Protein AF-X1HAT3-F1 (afdb_monomer_lite)

Secondary structure (DSSP, 8-state):
--------TTHHHHHHHHHHHHHHSPPEEE-HHHHHHHHHHHHTTTS-HHHHHHHHHHHHHHHSPP---TT-SS---SSSSTTEEE--TT--

Radius of gyration: 18.34 Å; chains: 1; bounding box: 52×29×40 Å

Sequence (92 aa):
MQVEQISPYDYKDRILRLKKRVVSQPHELCIERAILFTESYKTTTGEPQNIRFAKAMYHLLTNMTLKIWEDEFIIGNRCTKFVGTPLYPEVR

Organism: NCBI:txid412755

InterPro domains:
  IPR004184 Pyruvate formate lyase domain [PF02901] (13-91)
  IPR004184 Pyruvate formate lyase domain [PS51554] (13-92)
  IPR051215 Glycyl Radical Enzyme [PTHR43641] (7-91)

Structure (mmCIF, N/CA/C/O backbone):
data_AF-X1HAT3-F1
#
_entry.id   AF-X1HAT3-F1
#
loop_
_atom_site.group_PDB
_atom_site.id
_atom_site.type_symbol
_atom_site.label_atom_id
_atom_site.label_alt_id
_atom_site.label_comp_id
_atom_site.label_asym_id
_atom_site.label_entity_id
_atom_site.label_seq_id
_atom_site.pdbx_PDB_ins_code
_atom_site.Cartn_x
_atom_site.Cartn_y
_atom_site.Cartn_z
_atom_site.occupancy
_atom_site.B_iso_or_equiv
_atom_site.auth_seq_id
_atom_site.auth_comp_id
_atom_site.auth_asym_id
_atom_site.auth_atom_id
_atom_site.pdbx_PDB_model_num
ATOM 1 N N . MET A 1 1 ? 33.308 -10.185 6.906 1.00 45.91 1 MET A N 1
ATOM 2 C CA . MET A 1 1 ? 32.991 -10.959 5.688 1.00 45.91 1 MET A CA 1
ATOM 3 C C . MET A 1 1 ? 32.158 -10.068 4.784 1.00 45.91 1 MET A C 1
ATOM 5 O O . MET A 1 1 ? 30.995 -9.843 5.089 1.00 45.91 1 MET A O 1
ATOM 9 N N . GLN A 1 2 ? 32.759 -9.464 3.759 1.00 50.66 2 GLN A N 1
ATOM 10 C CA . GLN A 1 2 ? 31.980 -8.813 2.705 1.00 50.66 2 GLN A CA 1
ATOM 11 C C . GLN A 1 2 ? 31.437 -9.934 1.823 1.00 50.66 2 GLN A C 1
ATOM 13 O O . GLN A 1 2 ? 32.211 -10.707 1.269 1.00 50.66 2 GLN A O 1
ATOM 18 N N . VAL A 1 3 ? 30.116 -10.087 1.789 1.00 66.12 3 VAL A N 1
ATOM 19 C CA . VAL A 1 3 ? 29.470 -10.998 0.846 1.00 66.12 3 VAL A CA 1
ATOM 20 C C . VAL A 1 3 ? 29.690 -10.390 -0.535 1.00 66.12 3 VAL A C 1
ATOM 22 O O . VAL A 1 3 ? 29.279 -9.251 -0.762 1.00 66.12 3 VAL A O 1
ATOM 25 N N . GLU A 1 4 ? 30.372 -11.103 -1.430 1.00 64.56 4 GLU A N 1
ATOM 26 C CA . GLU A 1 4 ? 30.450 -10.694 -2.832 1.00 64.56 4 GLU A CA 1
ATOM 27 C C . GLU A 1 4 ? 29.021 -10.580 -3.371 1.00 64.56 4 GLU A C 1
ATOM 29 O O . GLU A 1 4 ? 28.267 -11.555 -3.407 1.00 64.56 4 GLU A O 1
ATOM 34 N N . GLN A 1 5 ? 28.605 -9.361 -3.723 1.00 68.31 5 GLN A N 1
ATOM 35 C CA . GLN A 1 5 ? 27.280 -9.132 -4.280 1.00 68.31 5 GLN A CA 1
ATOM 36 C C . GLN A 1 5 ? 27.254 -9.632 -5.723 1.00 68.31 5 GLN A C 1
ATOM 38 O O . GLN A 1 5 ? 27.648 -8.928 -6.652 1.00 68.31 5 GLN A O 1
ATOM 43 N N . ILE A 1 6 ? 26.758 -10.852 -5.909 1.00 71.75 6 ILE A N 1
ATOM 44 C CA . ILE A 1 6 ? 26.434 -11.383 -7.230 1.00 71.75 6 ILE A CA 1
ATOM 45 C C . ILE A 1 6 ? 25.165 -10.674 -7.704 1.00 71.75 6 ILE A C 1
ATOM 47 O O . ILE A 1 6 ? 24.054 -10.974 -7.266 1.00 71.75 6 ILE A O 1
ATOM 51 N N . SER A 1 7 ? 25.337 -9.689 -8.580 1.00 70.75 7 SER A N 1
ATOM 52 C CA . SER A 1 7 ? 24.220 -9.020 -9.238 1.00 70.75 7 SER A CA 1
ATOM 53 C C . SER A 1 7 ? 23.737 -9.868 -10.421 1.00 70.75 7 SER A C 1
ATOM 55 O O . SER A 1 7 ? 24.568 -10.286 -11.231 1.00 70.75 7 SER A O 1
ATOM 57 N N . PRO A 1 8 ? 22.423 -10.131 -10.563 1.00 79.38 8 PRO A N 1
ATOM 58 C CA . PRO A 1 8 ? 21.888 -10.787 -11.750 1.00 79.38 8 PRO A CA 1
ATOM 59 C C . PRO A 1 8 ? 22.283 -10.029 -13.020 1.00 79.38 8 PRO A C 1
ATOM 61 O O . PRO A 1 8 ? 22.318 -8.799 -13.023 1.00 79.38 8 PRO A O 1
ATOM 64 N N . TYR A 1 9 ? 22.507 -10.752 -14.116 1.00 81.81 9 TYR A N 1
ATOM 65 C CA . TYR A 1 9 ? 22.918 -10.161 -15.395 1.00 81.81 9 TYR A CA 1
ATOM 66 C C . TYR A 1 9 ? 21.968 -9.041 -15.881 1.00 81.81 9 TYR A C 1
ATOM 68 O O . TYR A 1 9 ? 22.428 -8.008 -16.356 1.00 81.81 9 TYR A O 1
ATOM 76 N N . ASP A 1 10 ? 20.655 -9.190 -15.664 1.00 89.69 10 ASP A N 1
ATOM 77 C CA . ASP A 1 10 ? 19.609 -8.219 -16.049 1.00 89.69 10 ASP A CA 1
ATOM 78 C C . ASP A 1 10 ? 19.382 -7.099 -15.005 1.00 89.69 10 ASP A C 1
ATOM 80 O O . ASP A 1 10 ? 18.465 -6.291 -15.135 1.00 89.69 10 ASP A O 1
ATOM 84 N N . TYR A 1 11 ? 20.190 -7.001 -13.939 1.00 90.88 11 TYR A N 1
ATOM 85 C CA . TYR A 1 11 ? 19.952 -6.036 -12.852 1.00 90.88 11 TYR A CA 1
ATOM 86 C C . TYR A 1 11 ? 19.791 -4.596 -13.356 1.00 90.88 11 TYR A C 1
ATOM 88 O O . TYR A 1 11 ? 18.868 -3.889 -12.948 1.00 90.88 11 TYR A O 1
ATOM 96 N N . LYS A 1 12 ? 20.686 -4.152 -14.245 1.00 92.25 12 LYS A N 1
ATOM 97 C CA . LYS A 1 12 ? 20.693 -2.774 -14.751 1.00 92.25 12 LYS A CA 1
ATOM 98 C C . LYS A 1 12 ? 19.442 -2.473 -15.574 1.00 92.25 12 LYS A C 1
ATOM 100 O O . LYS A 1 12 ? 18.829 -1.420 -15.394 1.00 92.25 12 LYS A O 1
ATOM 105 N N . ASP A 1 13 ? 19.058 -3.406 -16.433 1.00 95.56 13 ASP A N 1
ATOM 106 C CA . ASP A 1 13 ? 17.920 -3.258 -17.332 1.00 95.56 13 ASP A CA 1
ATOM 107 C C . ASP A 1 13 ? 16.601 -3.318 -16.559 1.00 95.56 13 ASP A C 1
ATOM 109 O O . ASP A 1 13 ? 15.744 -2.454 -16.754 1.00 95.56 13 ASP A O 1
ATOM 113 N N . ARG A 1 14 ? 16.480 -4.222 -15.578 1.00 94.94 14 ARG A N 1
ATOM 114 C CA . ARG A 1 14 ? 15.363 -4.261 -14.622 1.00 94.94 14 ARG A CA 1
ATOM 115 C C . ARG A 1 14 ? 15.162 -2.922 -13.912 1.00 94.94 14 ARG A C 1
ATOM 117 O O . ARG A 1 14 ? 14.057 -2.381 -13.881 1.00 94.94 14 ARG A O 1
ATOM 124 N N . ILE A 1 15 ? 16.235 -2.351 -13.356 1.00 94.81 15 ILE A N 1
ATOM 125 C CA . ILE A 1 15 ? 16.170 -1.049 -12.673 1.00 94.81 15 ILE A CA 1
ATOM 126 C C . ILE A 1 15 ? 15.754 0.064 -13.643 1.00 94.81 15 ILE A C 1
ATOM 128 O O . ILE A 1 15 ? 14.964 0.939 -13.276 1.00 94.81 15 ILE A O 1
ATOM 132 N N . LEU A 1 16 ? 16.236 0.033 -14.887 1.00 96.44 16 LEU A N 1
ATOM 133 C CA . LEU A 1 16 ? 15.856 1.012 -15.901 1.00 96.44 16 LEU A CA 1
ATOM 134 C C . LEU A 1 16 ? 14.368 0.906 -16.275 1.00 96.44 16 LEU A C 1
ATOM 136 O O . LEU A 1 16 ? 13.701 1.940 -16.379 1.00 96.44 16 LEU A O 1
ATOM 140 N N . ARG A 1 17 ? 13.831 -0.316 -16.417 1.00 96.44 17 ARG A N 1
ATOM 141 C CA . ARG A 1 17 ? 12.399 -0.568 -16.658 1.00 96.44 17 ARG A CA 1
ATOM 142 C C . ARG A 1 17 ? 11.537 -0.048 -15.508 1.00 96.44 17 ARG A C 1
ATOM 144 O O . ARG A 1 17 ? 10.605 0.719 -15.765 1.00 96.44 17 ARG A O 1
ATOM 151 N N . LEU A 1 18 ? 11.894 -0.356 -14.257 1.00 95.44 18 LEU A N 1
ATOM 152 C CA . LEU A 1 18 ? 11.204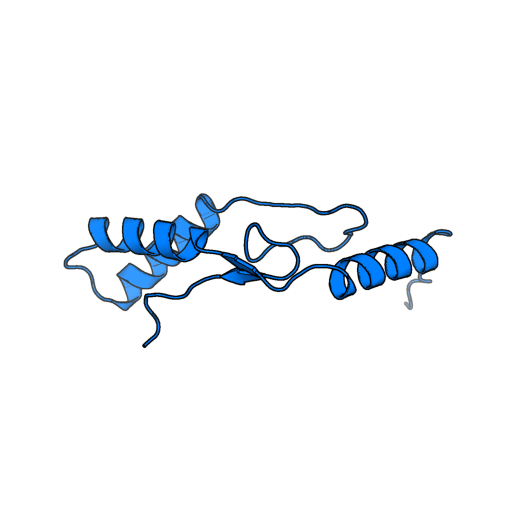 0.163 -13.066 1.00 95.44 18 LEU A CA 1
ATOM 153 C C . LEU A 1 18 ? 11.207 1.693 -13.021 1.00 95.44 18 LEU A C 1
ATOM 155 O O . LEU A 1 18 ? 10.153 2.311 -12.873 1.00 95.44 18 LEU A O 1
ATOM 159 N N . LYS A 1 19 ? 12.375 2.324 -13.202 1.00 96.06 19 LYS A N 1
ATOM 160 C CA . LYS A 1 19 ? 12.496 3.789 -13.196 1.00 96.06 19 LYS A CA 1
ATOM 161 C C . LYS A 1 19 ? 11.635 4.423 -14.285 1.00 96.06 19 LYS A C 1
ATOM 163 O O . LYS A 1 19 ? 10.917 5.385 -14.014 1.00 96.06 19 LYS A O 1
ATOM 168 N N . LYS A 1 20 ? 11.687 3.882 -15.508 1.00 96.75 20 LYS A N 1
ATOM 169 C CA . LYS A 1 20 ? 10.865 4.359 -16.626 1.00 96.75 20 LYS A CA 1
ATOM 170 C C . LYS A 1 20 ? 9.382 4.240 -16.290 1.00 96.75 20 LYS A C 1
ATOM 172 O O . LYS A 1 20 ? 8.650 5.198 -16.513 1.00 96.75 20 LYS A O 1
ATOM 177 N N . ARG A 1 21 ? 8.959 3.115 -15.701 1.00 95.00 21 ARG A N 1
ATOM 178 C CA . ARG A 1 21 ? 7.574 2.901 -15.276 1.00 95.00 21 ARG A CA 1
ATOM 179 C C . ARG A 1 21 ? 7.135 3.968 -14.276 1.00 95.00 21 ARG A C 1
ATOM 181 O O . ARG A 1 21 ? 6.129 4.612 -14.536 1.00 95.00 21 ARG A O 1
ATOM 188 N N . VAL A 1 22 ? 7.907 4.225 -13.215 1.00 94.69 22 VAL A N 1
ATOM 189 C CA . VAL A 1 22 ? 7.564 5.242 -12.197 1.00 94.69 22 VAL A CA 1
ATOM 190 C C . VAL A 1 22 ? 7.414 6.626 -12.828 1.00 94.69 22 VAL A C 1
ATOM 192 O O . VAL A 1 22 ? 6.405 7.284 -12.617 1.00 94.69 22 VAL A O 1
ATOM 195 N N . VAL A 1 23 ? 8.377 7.053 -13.648 1.00 96.25 23 VAL A N 1
ATOM 196 C CA . VAL A 1 23 ? 8.362 8.397 -14.255 1.00 96.25 23 VAL A CA 1
ATOM 197 C C . VAL A 1 23 ? 7.241 8.561 -15.289 1.00 96.25 23 VAL A C 1
ATOM 199 O O . VAL A 1 23 ? 6.727 9.659 -15.467 1.00 96.25 23 VAL A O 1
ATOM 202 N N . SER A 1 24 ? 6.864 7.483 -15.982 1.00 95.69 24 SER A N 1
ATOM 203 C CA . SER A 1 24 ? 5.840 7.522 -17.037 1.00 95.69 24 SER A CA 1
ATOM 204 C C . SER A 1 24 ? 4.395 7.484 -16.534 1.00 95.69 24 SER A C 1
ATOM 206 O O . SER A 1 24 ? 3.480 7.734 -17.315 1.00 95.69 24 SER A O 1
ATOM 208 N N . GLN A 1 25 ? 4.172 7.116 -15.271 1.00 94.56 25 GLN A N 1
ATOM 209 C CA . GLN A 1 25 ? 2.826 6.922 -14.737 1.00 94.56 25 GLN A CA 1
ATOM 210 C C . GLN A 1 25 ? 2.217 8.252 -14.274 1.00 94.56 25 GLN A C 1
ATOM 212 O O . GLN A 1 25 ? 2.927 9.100 -13.727 1.00 94.56 25 GLN A O 1
ATOM 217 N N . PRO A 1 26 ? 0.905 8.458 -14.479 1.00 95.12 26 PRO A N 1
ATOM 218 C CA . PRO A 1 26 ? 0.222 9.635 -13.968 1.00 95.12 26 PRO A CA 1
ATOM 219 C C . PRO A 1 26 ? 0.166 9.613 -12.438 1.00 95.12 26 PRO A C 1
ATOM 221 O O . PRO A 1 26 ? 0.139 8.553 -11.813 1.00 95.12 26 PRO A O 1
ATOM 224 N N . HIS A 1 27 ? 0.094 10.803 -11.841 1.00 95.19 27 HIS A N 1
ATOM 225 C CA . HIS A 1 27 ? -0.173 10.945 -10.415 1.00 95.19 27 HIS A CA 1
ATOM 226 C C . HIS A 1 27 ? -1.668 10.756 -10.161 1.00 95.19 27 HIS A C 1
ATOM 228 O O . HIS A 1 27 ? -2.489 11.513 -10.679 1.00 95.19 27 HIS A O 1
ATOM 234 N N . GLU A 1 28 ? -2.020 9.762 -9.353 1.00 96.00 28 GLU A N 1
ATOM 235 C CA . GLU A 1 28 ? -3.414 9.398 -9.095 1.00 96.00 28 GLU A CA 1
ATOM 236 C C . GLU A 1 28 ? -3.782 9.489 -7.609 1.00 96.00 28 GLU A C 1
ATOM 238 O O . GLU A 1 28 ? -2.967 9.253 -6.716 1.00 96.00 28 GLU A O 1
ATOM 243 N N . LEU A 1 29 ? -5.053 9.774 -7.326 1.00 96.31 29 LEU A N 1
ATOM 244 C CA . LEU A 1 29 ? -5.610 9.654 -5.980 1.00 96.31 29 LEU A CA 1
ATOM 245 C C . LEU A 1 29 ? -6.208 8.259 -5.781 1.00 96.31 29 LEU A C 1
ATOM 247 O O . LEU A 1 29 ? -6.887 7.728 -6.661 1.00 96.31 29 LEU A O 1
ATOM 251 N N . CYS A 1 30 ? -5.986 7.673 -4.605 1.00 96.81 30 CYS A N 1
ATOM 252 C CA . CYS A 1 30 ? -6.594 6.405 -4.216 1.00 96.81 30 CYS A CA 1
ATOM 253 C C . CYS A 1 30 ? -7.522 6.586 -3.010 1.00 96.81 30 CYS A C 1
ATOM 255 O O . CYS A 1 30 ? -7.105 7.040 -1.946 1.00 96.81 30 CYS A O 1
ATOM 257 N N . ILE A 1 31 ? -8.785 6.190 -3.168 1.00 97.38 31 ILE A N 1
ATOM 258 C CA . ILE A 1 31 ? -9.822 6.346 -2.136 1.00 97.38 31 ILE A CA 1
ATOM 259 C C . ILE A 1 31 ? -10.025 5.099 -1.268 1.00 97.38 31 ILE A C 1
ATOM 261 O O . ILE A 1 31 ? -10.744 5.167 -0.279 1.00 97.38 31 ILE A O 1
ATOM 265 N N . GLU A 1 32 ? -9.393 3.973 -1.609 1.00 97.81 32 GLU A N 1
ATOM 266 C CA . GLU A 1 32 ? -9.570 2.685 -0.919 1.00 97.81 32 GLU A CA 1
ATOM 267 C C . GLU A 1 32 ? -9.338 2.810 0.589 1.00 97.81 32 GLU A C 1
ATOM 269 O O . GLU A 1 32 ? -10.175 2.409 1.395 1.00 97.81 32 GLU A O 1
ATOM 274 N N . ARG A 1 33 ? -8.240 3.468 0.974 1.00 97.56 33 ARG A N 1
ATOM 275 C CA . ARG A 1 33 ? -7.938 3.729 2.378 1.00 97.56 33 ARG A CA 1
ATOM 276 C C . ARG A 1 33 ? -9.056 4.504 3.073 1.00 97.56 33 ARG A C 1
ATOM 278 O O . ARG A 1 33 ? -9.436 4.138 4.177 1.00 97.56 33 ARG A O 1
ATOM 285 N N . ALA A 1 34 ? -9.558 5.568 2.448 1.00 97.50 34 ALA A N 1
ATOM 286 C CA . ALA A 1 34 ? -10.599 6.413 3.026 1.00 97.50 34 ALA A CA 1
ATOM 287 C C . ALA A 1 34 ? -11.896 5.633 3.263 1.00 97.50 34 ALA A C 1
ATOM 289 O O . ALA A 1 34 ? -12.555 5.841 4.281 1.00 97.50 34 ALA A O 1
ATOM 290 N N . ILE A 1 35 ? -12.230 4.713 2.356 1.00 98.12 35 ILE A N 1
ATOM 291 C CA . ILE A 1 35 ? -13.372 3.807 2.494 1.00 98.12 35 ILE A CA 1
ATOM 292 C C . ILE A 1 35 ? -13.160 2.888 3.704 1.00 98.12 35 ILE A C 1
ATOM 294 O O . ILE A 1 35 ? -13.955 2.940 4.642 1.00 98.12 35 ILE A O 1
ATOM 298 N N . LEU A 1 36 ? -12.051 2.142 3.742 1.00 98.38 36 LEU A N 1
ATOM 299 C CA . LEU A 1 36 ? -11.751 1.183 4.815 1.00 98.38 36 LEU A CA 1
ATOM 300 C C . LEU A 1 36 ? -11.644 1.858 6.193 1.00 98.38 36 LEU A C 1
ATOM 302 O O . LEU A 1 36 ? -12.182 1.366 7.185 1.00 98.38 36 LEU A O 1
ATOM 306 N N . PHE A 1 37 ? -11.004 3.026 6.268 1.00 97.88 37 PHE A N 1
ATOM 307 C CA . PHE A 1 37 ? -10.951 3.810 7.504 1.00 97.88 37 PHE A CA 1
ATOM 308 C C . PHE A 1 37 ? -12.350 4.214 7.965 1.00 97.88 37 PHE A C 1
ATOM 310 O O . PHE A 1 37 ? -12.701 4.028 9.129 1.00 97.88 37 PHE A O 1
ATOM 317 N N . THR A 1 38 ? -13.173 4.725 7.050 1.00 98.00 38 THR A N 1
ATOM 318 C CA . THR A 1 38 ? -14.540 5.155 7.363 1.00 98.00 38 THR A CA 1
ATOM 319 C C . THR A 1 38 ? -15.406 3.991 7.846 1.00 98.00 38 THR A C 1
ATOM 321 O O . THR A 1 38 ? -16.171 4.151 8.796 1.00 98.00 38 THR A O 1
ATOM 324 N N . GLU A 1 39 ? -15.277 2.813 7.236 1.00 98.31 39 GLU A N 1
ATOM 325 C CA . GLU A 1 39 ? -15.963 1.590 7.667 1.00 98.31 39 GLU A CA 1
ATOM 326 C C . GLU A 1 39 ? -15.605 1.209 9.105 1.00 98.31 39 GLU A C 1
ATOM 328 O O . GLU A 1 39 ? -16.501 1.050 9.937 1.00 98.31 39 GLU A O 1
ATOM 333 N N . SER A 1 40 ? -14.311 1.148 9.433 1.00 98.25 40 SER A N 1
ATOM 334 C CA . SER A 1 40 ? -13.873 0.850 10.800 1.00 98.25 40 SER A CA 1
ATOM 335 C C . SER A 1 40 ? -14.315 1.922 11.798 1.00 98.25 40 SER A C 1
ATOM 337 O O . SER A 1 40 ? -14.652 1.606 12.940 1.00 98.25 40 SER A O 1
ATOM 339 N N . TYR A 1 41 ? -14.336 3.195 11.402 1.00 97.50 41 TYR A N 1
ATOM 340 C CA . TYR A 1 41 ? -14.774 4.276 12.283 1.00 97.50 41 TYR A CA 1
ATOM 341 C C . TYR A 1 41 ? -16.276 4.211 12.583 1.00 97.50 41 TYR A C 1
ATOM 343 O O . TYR A 1 41 ? -16.670 4.553 13.700 1.00 97.50 41 TYR A O 1
ATOM 351 N N . LYS A 1 42 ? -17.109 3.744 11.641 1.00 97.81 42 LYS A N 1
ATOM 352 C CA . LYS A 1 42 ? -18.553 3.543 11.865 1.00 97.81 42 LYS A CA 1
ATOM 353 C C . LYS A 1 42 ? -18.821 2.486 12.941 1.00 97.81 42 LYS A C 1
ATOM 355 O O . LYS A 1 42 ? -19.676 2.703 13.798 1.00 97.81 42 LYS A O 1
ATOM 360 N N . THR A 1 43 ? -18.076 1.380 12.935 1.00 97.50 43 THR A N 1
ATOM 361 C CA . THR A 1 43 ? -18.286 0.245 13.857 1.00 97.50 43 THR A CA 1
ATOM 362 C C . THR A 1 43 ? -17.649 0.429 15.236 1.00 97.50 43 THR A C 1
ATOM 364 O O . THR A 1 43 ? -17.990 -0.298 16.161 1.00 97.50 43 THR A O 1
ATOM 367 N N . THR A 1 44 ? -16.762 1.412 15.403 1.00 97.69 44 THR A N 1
ATOM 368 C CA . THR A 1 44 ? -16.018 1.676 16.654 1.00 97.69 44 THR A CA 1
ATOM 369 C C . THR A 1 44 ? -16.494 2.944 17.371 1.00 97.69 44 THR A C 1
ATOM 371 O O . THR A 1 44 ? -15.744 3.600 18.098 1.00 97.69 44 THR A O 1
ATOM 374 N N . THR A 1 45 ? -17.742 3.349 17.131 1.00 95.44 45 THR A N 1
ATOM 375 C CA . THR A 1 45 ? -18.338 4.528 17.772 1.00 95.44 45 THR A CA 1
ATOM 376 C C . THR A 1 45 ? -18.410 4.333 19.290 1.00 95.44 45 THR A C 1
ATOM 378 O O . THR A 1 45 ? -18.843 3.288 19.760 1.00 95.44 45 THR A O 1
ATOM 381 N N . GLY A 1 46 ? -17.995 5.346 20.057 1.00 96.38 46 GLY A N 1
ATOM 382 C CA . GLY A 1 46 ? -17.972 5.308 21.527 1.00 96.38 46 GLY A CA 1
ATOM 383 C C . GLY A 1 46 ? -16.643 4.854 22.140 1.00 96.38 46 GLY A C 1
ATOM 384 O O . GLY A 1 46 ? -16.451 5.000 23.343 1.00 96.38 46 GLY A O 1
ATOM 385 N N . GLU A 1 47 ? -15.699 4.362 21.336 1.00 97.94 47 GLU A N 1
ATOM 386 C CA . GLU A 1 47 ? -14.363 4.000 21.819 1.00 97.94 47 GLU A CA 1
ATOM 387 C C . GLU A 1 47 ? -13.404 5.206 21.876 1.00 97.94 47 GLU A C 1
ATOM 389 O O . GLU A 1 47 ? -13.573 6.172 21.121 1.00 97.94 47 GLU A O 1
ATOM 394 N N . PRO A 1 48 ? -12.346 5.153 22.712 1.00 98.06 48 PRO A N 1
ATOM 395 C CA . PRO A 1 48 ? -11.282 6.153 22.701 1.00 98.06 48 PRO A CA 1
ATOM 396 C C . PRO A 1 48 ? -10.629 6.289 21.318 1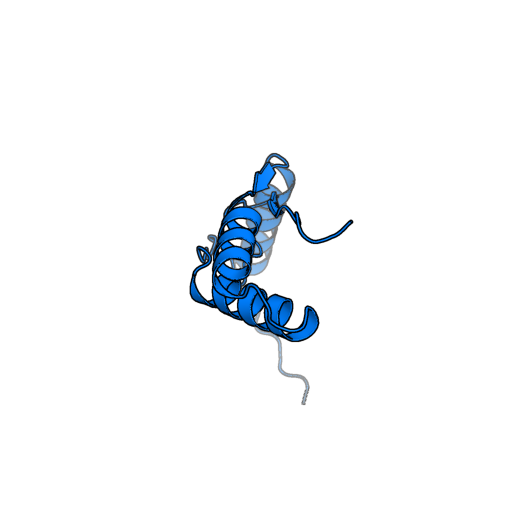.00 98.06 48 PRO A C 1
ATOM 398 O O . PRO A 1 48 ? -10.350 5.296 20.645 1.00 98.06 48 PRO A O 1
ATOM 401 N N . GLN A 1 49 ? -10.336 7.520 20.893 1.00 95.75 49 GLN A N 1
ATOM 402 C CA . GLN A 1 49 ? -9.880 7.813 19.527 1.00 95.75 49 GLN A CA 1
ATOM 403 C C . GLN A 1 49 ? -8.594 7.067 19.124 1.00 95.75 49 GLN A C 1
ATOM 405 O O . GLN A 1 49 ? -8.460 6.651 17.974 1.00 95.75 49 GLN A O 1
ATOM 410 N N . ASN A 1 50 ? -7.665 6.858 2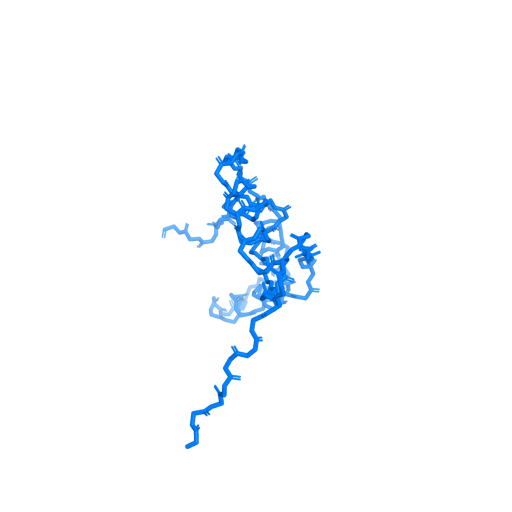0.059 1.00 96.88 50 ASN A N 1
ATOM 411 C CA . ASN A 1 50 ? -6.449 6.072 19.831 1.00 96.88 50 ASN A CA 1
ATOM 412 C C . ASN A 1 50 ? -6.758 4.596 19.524 1.00 96.88 50 ASN A C 1
ATOM 414 O O . ASN A 1 50 ? -6.137 4.013 18.637 1.00 96.88 50 ASN A O 1
ATOM 418 N N . ILE A 1 51 ? -7.742 4.007 20.210 1.00 98.12 51 ILE A N 1
ATOM 419 C CA . ILE A 1 51 ? -8.190 2.632 19.957 1.00 98.12 51 ILE A CA 1
ATOM 420 C C . ILE A 1 51 ? -8.902 2.546 18.607 1.00 98.12 51 ILE A C 1
ATOM 422 O O . ILE A 1 51 ? -8.627 1.633 17.828 1.00 98.12 51 ILE A O 1
ATOM 426 N N . ARG A 1 52 ? -9.744 3.533 18.280 1.00 97.88 52 ARG A N 1
ATOM 427 C CA . ARG A 1 52 ? -10.419 3.612 16.973 1.00 97.88 52 ARG A CA 1
ATOM 428 C C . ARG A 1 52 ? -9.422 3.660 15.821 1.00 97.88 52 ARG A C 1
ATOM 430 O O . ARG A 1 52 ? -9.559 2.903 14.865 1.00 97.88 52 ARG A O 1
ATOM 437 N N . PHE A 1 53 ? -8.384 4.488 15.937 1.00 97.50 53 PHE A N 1
ATOM 438 C CA . PHE A 1 53 ? -7.327 4.567 14.931 1.00 97.50 53 PHE A CA 1
ATOM 439 C C . PHE A 1 53 ? -6.560 3.245 14.798 1.00 97.50 53 PHE A C 1
ATOM 441 O O . PHE A 1 53 ? -6.329 2.781 13.682 1.00 97.50 53 PHE A O 1
ATOM 448 N N . ALA A 1 54 ? -6.206 2.603 15.918 1.00 98.19 54 ALA A N 1
ATOM 449 C CA . ALA A 1 54 ? -5.524 1.309 15.901 1.00 98.19 54 ALA A CA 1
ATOM 450 C C . ALA A 1 54 ? -6.365 0.227 15.197 1.00 98.19 54 ALA A C 1
ATOM 452 O O . ALA A 1 54 ? -5.851 -0.506 14.352 1.00 98.19 54 ALA A O 1
ATOM 453 N N . LYS A 1 55 ? -7.672 0.174 15.483 1.00 98.38 55 LYS A N 1
ATOM 454 C CA . LYS A 1 55 ? -8.613 -0.735 14.813 1.00 98.38 55 LYS A CA 1
ATOM 455 C C . LYS A 1 55 ? -8.779 -0.420 13.327 1.00 98.38 55 LYS A C 1
ATOM 457 O O . LYS A 1 55 ? -8.803 -1.346 12.523 1.00 98.38 55 LYS A O 1
ATOM 462 N N . ALA A 1 56 ? -8.815 0.856 12.946 1.00 98.12 56 ALA A N 1
ATOM 463 C CA . ALA A 1 56 ? -8.888 1.257 11.543 1.00 98.12 56 ALA A CA 1
ATOM 464 C C . ALA A 1 56 ? -7.619 0.899 10.762 1.00 98.12 56 ALA A C 1
ATOM 466 O O . ALA A 1 56 ? -7.711 0.426 9.632 1.00 98.12 56 ALA A O 1
ATOM 467 N N . MET A 1 57 ? -6.440 1.051 11.372 1.00 97.88 57 MET A N 1
ATOM 468 C CA . MET A 1 57 ? -5.175 0.583 10.797 1.00 97.88 57 MET A CA 1
ATOM 469 C C . MET A 1 57 ? -5.162 -0.934 10.616 1.00 97.88 57 MET A C 1
ATOM 471 O O . MET A 1 57 ? -4.760 -1.411 9.558 1.00 97.88 57 MET A O 1
ATOM 475 N N . TYR A 1 58 ? -5.628 -1.686 11.617 1.00 98.38 58 TYR A N 1
ATOM 476 C CA . TYR A 1 58 ? -5.773 -3.136 11.505 1.00 98.38 58 TYR A CA 1
ATOM 477 C C . TYR A 1 58 ? -6.720 -3.508 10.353 1.00 98.38 58 TYR A C 1
ATOM 479 O O . TYR A 1 58 ? -6.325 -4.245 9.454 1.00 98.38 58 TYR A O 1
ATOM 487 N N . HIS A 1 59 ? -7.919 -2.915 10.308 1.00 98.38 59 HIS A N 1
ATOM 488 C CA . HIS A 1 59 ? -8.899 -3.145 9.239 1.00 98.38 59 HIS A CA 1
ATOM 489 C C . HIS A 1 59 ? -8.342 -2.802 7.854 1.00 98.38 59 HIS A C 1
ATOM 491 O O . HIS A 1 59 ? -8.536 -3.566 6.913 1.00 98.38 59 HIS A O 1
ATOM 497 N N . LEU A 1 60 ? -7.603 -1.697 7.720 1.00 98.19 60 LEU A N 1
ATOM 498 C CA . LEU A 1 60 ? -6.936 -1.332 6.472 1.00 98.19 60 LEU A CA 1
ATOM 499 C C . LEU A 1 60 ? -5.933 -2.405 6.039 1.00 98.19 60 LEU A C 1
ATOM 501 O O . LEU A 1 60 ? -6.024 -2.900 4.922 1.00 98.19 60 LEU A O 1
ATOM 505 N N . LEU A 1 61 ? -4.976 -2.754 6.902 1.00 97.56 61 LEU A N 1
ATOM 506 C CA . LEU A 1 61 ? -3.883 -3.665 6.549 1.00 97.56 61 LEU A CA 1
ATOM 507 C C . LEU A 1 61 ? -4.368 -5.096 6.284 1.00 97.56 61 LEU A C 1
ATOM 509 O O . LEU A 1 61 ? -3.729 -5.822 5.529 1.00 97.56 61 LEU A O 1
ATOM 513 N N . THR A 1 62 ? -5.494 -5.498 6.878 1.00 98.12 62 THR A N 1
ATOM 514 C CA . THR A 1 62 ? -6.113 -6.806 6.632 1.00 98.12 62 THR A CA 1
ATOM 515 C C . THR A 1 62 ? -6.905 -6.860 5.323 1.00 98.12 62 THR A C 1
ATOM 517 O O . THR A 1 62 ? -6.979 -7.927 4.722 1.00 98.12 62 THR A O 1
ATOM 520 N N . ASN A 1 63 ? -7.488 -5.744 4.867 1.00 98.06 63 ASN A N 1
ATOM 521 C CA . ASN A 1 63 ? -8.445 -5.745 3.749 1.00 98.06 63 ASN A CA 1
ATOM 522 C C . ASN A 1 63 ? -7.981 -4.985 2.499 1.00 98.06 63 ASN A C 1
ATOM 524 O O . ASN A 1 63 ? -8.635 -5.079 1.462 1.00 98.06 63 ASN A O 1
ATOM 528 N N . MET A 1 64 ? -6.899 -4.207 2.570 1.00 97.62 64 MET A N 1
ATOM 529 C CA . MET A 1 64 ? -6.427 -3.438 1.419 1.00 97.62 64 MET A CA 1
ATOM 530 C C . MET A 1 64 ? -5.975 -4.341 0.272 1.00 97.62 64 MET A C 1
ATOM 532 O O . MET A 1 64 ? -5.391 -5.406 0.476 1.00 97.62 64 MET A O 1
ATOM 536 N N . THR A 1 65 ? -6.177 -3.876 -0.957 1.00 97.81 65 THR A N 1
ATOM 537 C CA . THR A 1 65 ? -5.697 -4.583 -2.140 1.00 97.81 65 THR A CA 1
ATOM 538 C C . THR A 1 65 ? -4.170 -4.568 -2.180 1.00 97.81 65 THR A C 1
ATOM 540 O O . THR A 1 65 ? -3.546 -3.506 -2.282 1.00 97.81 65 THR A O 1
ATOM 543 N N . LEU A 1 66 ? -3.560 -5.753 -2.179 1.00 96.19 66 LEU A N 1
ATOM 544 C CA . LEU A 1 66 ? -2.123 -5.909 -2.379 1.00 96.19 66 LEU A CA 1
ATOM 545 C C . LEU A 1 66 ? -1.790 -6.015 -3.867 1.00 96.19 66 LEU A C 1
ATOM 547 O O . LEU A 1 66 ? -2.460 -6.719 -4.625 1.00 96.19 66 LEU A O 1
ATOM 551 N N . LYS A 1 67 ? -0.739 -5.314 -4.289 1.00 95.44 67 LYS A N 1
ATOM 552 C CA . LYS A 1 67 ? -0.188 -5.412 -5.643 1.00 95.44 67 LYS A CA 1
ATOM 553 C C . LYS A 1 67 ? 1.310 -5.637 -5.561 1.00 95.44 67 LYS A C 1
ATOM 555 O O . LYS A 1 67 ? 2.002 -4.927 -4.842 1.00 95.44 67 LYS A O 1
ATOM 560 N N . ILE A 1 68 ? 1.773 -6.616 -6.327 1.00 95.94 68 ILE A N 1
ATOM 561 C CA . ILE A 1 68 ? 3.184 -6.834 -6.625 1.00 95.94 68 ILE A CA 1
ATOM 562 C C . ILE A 1 68 ? 3.338 -6.485 -8.096 1.00 95.94 68 ILE A C 1
ATOM 564 O O . ILE A 1 68 ? 2.655 -7.063 -8.948 1.00 95.94 68 ILE A O 1
ATOM 568 N N . TRP A 1 69 ? 4.164 -5.493 -8.391 1.00 94.88 69 TRP A N 1
ATOM 569 C CA . TRP A 1 69 ? 4.386 -5.055 -9.757 1.00 94.88 69 TRP A CA 1
ATOM 570 C C . TRP A 1 69 ? 5.554 -5.818 -10.380 1.00 94.88 69 TRP A C 1
ATOM 572 O O . TRP A 1 69 ? 6.451 -6.313 -9.703 1.00 94.88 69 TRP A O 1
ATOM 582 N N . GLU A 1 70 ? 5.535 -5.941 -11.705 1.00 94.31 70 GLU A N 1
ATOM 583 C CA . GLU A 1 70 ? 6.621 -6.596 -12.433 1.00 94.31 70 GLU A CA 1
ATOM 584 C C . GLU A 1 70 ? 7.958 -5.890 -12.156 1.00 94.31 70 GLU A C 1
ATOM 586 O O . GLU A 1 70 ? 7.987 -4.665 -12.020 1.00 94.31 70 GLU A O 1
ATOM 591 N N . ASP A 1 71 ? 9.042 -6.668 -12.122 1.00 94.31 71 ASP A N 1
ATOM 592 C CA . ASP A 1 71 ? 10.411 -6.248 -11.803 1.00 94.31 71 ASP A CA 1
ATOM 593 C C . ASP A 1 71 ? 10.673 -5.904 -10.312 1.00 94.31 71 ASP A C 1
ATOM 595 O O . ASP A 1 71 ? 11.816 -5.603 -9.951 1.00 94.31 71 ASP A O 1
ATOM 599 N N . GLU A 1 72 ? 9.680 -5.998 -9.414 1.00 93.38 72 GLU A N 1
ATOM 600 C CA . GLU A 1 72 ? 9.871 -5.751 -7.976 1.00 93.38 72 GLU A CA 1
ATOM 601 C C . GLU A 1 72 ? 10.549 -6.907 -7.239 1.00 93.38 72 GLU A C 1
ATOM 603 O O . GLU A 1 72 ? 10.102 -8.051 -7.269 1.00 93.38 72 GLU A O 1
ATOM 608 N N . PHE A 1 73 ? 11.623 -6.587 -6.515 1.00 92.56 73 PHE A N 1
ATOM 609 C CA . PHE A 1 73 ? 12.272 -7.508 -5.570 1.00 92.56 73 PHE A CA 1
ATOM 610 C C . PHE A 1 73 ? 11.936 -7.154 -4.117 1.00 92.56 73 PHE A C 1
ATOM 612 O O . PHE A 1 73 ? 11.854 -8.031 -3.263 1.00 92.56 73 PHE A O 1
ATOM 619 N N . ILE A 1 74 ? 11.741 -5.863 -3.841 1.00 93.62 74 ILE A N 1
ATOM 620 C CA . ILE A 1 74 ? 11.211 -5.367 -2.573 1.00 93.62 74 ILE A CA 1
ATOM 621 C C . ILE A 1 74 ? 9.754 -5.020 -2.838 1.00 93.62 74 ILE A C 1
ATOM 623 O O . ILE A 1 74 ? 9.477 -4.141 -3.651 1.00 93.62 74 ILE A O 1
ATOM 627 N N . ILE A 1 75 ? 8.854 -5.734 -2.172 1.00 95.75 75 ILE A N 1
ATOM 628 C CA . ILE A 1 75 ? 7.411 -5.582 -2.344 1.00 95.75 75 ILE A CA 1
ATOM 629 C C . ILE A 1 75 ? 6.814 -4.712 -1.241 1.00 95.75 75 ILE A C 1
ATOM 631 O O . ILE A 1 75 ? 7.367 -4.591 -0.146 1.00 95.75 75 ILE A O 1
ATOM 635 N N . GLY A 1 76 ? 5.644 -4.151 -1.523 1.00 94.38 76 GLY A N 1
ATOM 636 C CA . GLY A 1 76 ? 4.863 -3.385 -0.563 1.00 94.38 76 GLY A CA 1
ATOM 637 C C . GLY A 1 76 ? 4.214 -2.190 -1.237 1.00 94.38 76 GLY A C 1
ATOM 638 O O . GLY A 1 76 ? 4.882 -1.225 -1.603 1.00 94.38 76 GLY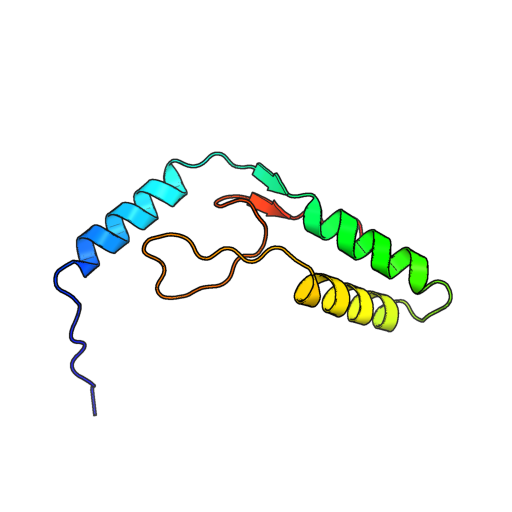 A O 1
ATOM 639 N N . ASN A 1 77 ? 2.893 -2.235 -1.379 1.00 94.50 77 ASN A N 1
ATOM 640 C CA . ASN A 1 77 ? 2.131 -1.142 -1.953 1.00 94.50 77 ASN A CA 1
ATOM 641 C C . ASN A 1 77 ? 1.412 -0.336 -0.868 1.00 94.50 77 ASN A C 1
ATOM 643 O O . ASN A 1 77 ? 0.888 -0.877 0.099 1.00 94.50 77 ASN A O 1
ATOM 647 N N . ARG A 1 78 ? 1.345 0.985 -1.056 1.00 92.44 78 ARG A N 1
ATOM 648 C CA . ARG A 1 78 ? 0.574 1.888 -0.179 1.00 92.44 78 ARG A CA 1
ATOM 649 C C . ARG A 1 78 ? -0.888 2.021 -0.606 1.00 92.44 78 ARG A C 1
ATOM 651 O O . ARG A 1 78 ? -1.726 2.428 0.190 1.00 92.44 78 ARG A O 1
ATOM 658 N N . CYS A 1 79 ? -1.169 1.763 -1.881 1.00 94.25 79 CYS A N 1
ATOM 659 C CA . CYS A 1 79 ? -2.496 1.840 -2.477 1.00 94.25 79 CYS A CA 1
ATOM 660 C C . CYS A 1 79 ? -2.536 1.050 -3.797 1.00 94.25 79 CYS A C 1
ATOM 662 O O . CYS A 1 79 ? -1.525 0.488 -4.226 1.00 94.25 79 CYS A O 1
ATOM 664 N N . THR A 1 80 ? -3.687 1.015 -4.467 1.00 94.50 80 THR A N 1
ATOM 665 C CA . THR A 1 80 ? -3.874 0.293 -5.741 1.00 94.50 80 THR A CA 1
ATOM 666 C C . THR A 1 80 ? -3.232 0.954 -6.963 1.00 94.50 80 THR A C 1
ATOM 668 O O . THR A 1 80 ? -3.224 0.351 -8.044 1.00 94.50 80 THR A O 1
ATOM 671 N N . LYS A 1 81 ? -2.724 2.181 -6.824 1.00 95.19 81 LYS A N 1
ATOM 672 C CA . LYS A 1 81 ? -2.145 2.993 -7.902 1.00 95.19 81 LYS A CA 1
ATOM 673 C C . LYS A 1 81 ? -0.618 2.976 -7.817 1.00 95.19 81 LYS A C 1
ATOM 675 O O . LYS A 1 81 ? -0.070 3.040 -6.720 1.00 95.19 81 LYS A O 1
ATOM 680 N N . PHE A 1 82 ? 0.059 2.885 -8.965 1.00 93.50 82 PHE A N 1
ATOM 681 C CA . PHE A 1 82 ? 1.523 2.750 -9.012 1.00 93.50 82 PHE A CA 1
ATOM 682 C C . PHE A 1 82 ? 2.227 4.024 -8.526 1.00 93.50 82 PHE A C 1
ATOM 684 O O . PHE A 1 82 ? 3.079 3.972 -7.644 1.00 93.50 82 PHE A O 1
ATOM 691 N N . VAL A 1 83 ? 1.801 5.181 -9.039 1.00 94.94 83 VAL A N 1
ATOM 692 C CA . VAL A 1 83 ? 2.196 6.505 -8.541 1.00 94.94 83 VAL A CA 1
ATOM 693 C C . VAL A 1 83 ? 0.946 7.189 -8.016 1.00 94.94 83 VAL A C 1
ATOM 695 O O . VAL A 1 83 ? 0.343 8.037 -8.668 1.00 94.94 83 VAL A O 1
ATOM 698 N N . GLY A 1 84 ? 0.505 6.765 -6.834 1.00 94.06 84 GLY A N 1
ATOM 699 C CA . GLY A 1 84 ? -0.673 7.355 -6.222 1.00 94.06 84 GLY A CA 1
ATOM 700 C C . GLY A 1 84 ? -0.544 7.657 -4.745 1.00 94.06 84 GLY A C 1
ATOM 701 O O . GLY A 1 84 ? 0.276 7.083 -4.023 1.00 94.06 84 GLY A O 1
ATOM 702 N N . THR A 1 85 ? -1.403 8.576 -4.321 1.00 95.12 85 THR A N 1
ATOM 703 C CA . THR A 1 85 ? -1.513 9.023 -2.938 1.00 95.12 85 THR A CA 1
ATOM 704 C C . THR A 1 85 ? -2.846 8.542 -2.371 1.00 95.12 85 THR A C 1
ATOM 706 O O . THR A 1 85 ? -3.899 8.872 -2.929 1.00 95.12 85 THR A O 1
ATOM 709 N N . PRO A 1 86 ? -2.839 7.746 -1.288 1.00 96.06 86 PRO A N 1
ATOM 710 C CA . PRO A 1 86 ? -4.069 7.403 -0.593 1.00 96.06 86 PRO A CA 1
ATOM 711 C C . PRO A 1 86 ? -4.669 8.642 0.079 1.00 96.06 86 PRO A C 1
ATOM 713 O O . PRO A 1 86 ? -3.951 9.539 0.516 1.00 96.06 86 PRO A O 1
ATOM 716 N N . LEU A 1 87 ? -5.994 8.687 0.168 1.00 96.12 87 LEU A N 1
ATOM 717 C CA . LEU A 1 87 ? -6.709 9.744 0.876 1.00 96.12 87 LEU A CA 1
ATOM 718 C C . LEU A 1 87 ? -6.769 9.450 2.387 1.00 96.12 87 LEU A C 1
ATOM 720 O O . LEU A 1 87 ? -7.043 8.319 2.804 1.00 96.12 87 LEU A O 1
ATOM 724 N N . TYR A 1 88 ? -6.544 10.487 3.196 1.00 96.06 88 TYR A N 1
ATOM 725 C CA . TYR A 1 88 ? -6.495 10.434 4.663 1.00 96.06 88 TYR A CA 1
ATOM 726 C C . TYR A 1 88 ? -7.612 11.295 5.280 1.00 96.06 88 TYR A C 1
ATOM 728 O O . TYR A 1 88 ? -7.340 12.396 5.752 1.00 96.06 88 TYR A O 1
ATOM 736 N N . PRO A 1 89 ? -8.883 10.853 5.241 1.00 94.62 89 PRO A N 1
ATOM 737 C CA . PRO A 1 89 ? -10.019 11.657 5.709 1.00 94.62 89 PRO A CA 1
ATOM 738 C C . PRO A 1 89 ? -9.996 11.958 7.216 1.00 94.62 89 PRO A C 1
ATOM 740 O O . PRO A 1 89 ? -10.683 12.865 7.675 1.00 94.62 89 PRO A O 1
ATOM 743 N N . GLU A 1 90 ? -9.245 11.184 7.995 1.00 92.88 90 GLU A N 1
ATOM 744 C CA . GLU A 1 90 ? -9.123 11.328 9.444 1.00 92.88 90 GLU A CA 1
ATOM 745 C C . GLU A 1 90 ? -8.061 12.345 9.884 1.00 92.88 90 GLU A C 1
ATOM 747 O O . GLU A 1 90 ? -8.026 12.703 11.061 1.00 92.88 90 GLU A O 1
ATOM 752 N N . VAL A 1 91 ? -7.200 12.797 8.967 1.00 86.31 91 VAL A N 1
ATOM 753 C CA . VAL A 1 91 ? -6.172 13.805 9.243 1.00 86.31 91 VAL A CA 1
ATOM 754 C C . VAL A 1 91 ? -6.733 15.167 8.847 1.00 86.31 91 VAL A C 1
ATOM 756 O O . VAL A 1 91 ? -7.011 15.414 7.674 1.00 86.31 91 VAL A O 1
ATOM 759 N N . ARG A 1 92 ? -6.913 16.041 9.835 1.00 55.00 92 ARG A N 1
ATOM 760 C CA . ARG A 1 92 ? -7.254 17.451 9.655 1.00 55.00 92 ARG A CA 1
ATOM 761 C C . ARG A 1 92 ? -6.227 18.312 10.368 1.00 55.00 92 ARG A C 1
ATOM 763 O O . ARG A 1 92 ? -5.807 17.897 11.470 1.00 55.00 92 ARG A O 1
#

Foldseek 3Di:
DPDPDPDPPCNVVLVVVLVCVQVPFDEEEAALLVVLLVVLLVVQPPDDPVVSVVSSVVSCVVDADADDDPSDPDGDDPHPGPNYDYDDPPDD

pLDDT: mean 92.62, std 10.39, range [45.91, 98.38]

=== Feature glossary ===
The record interleaves many kinds of information about one protein. Here is each kind framed as the question it answers.

Q: What does the local fold look like, residue by residue?
A: A 3Di character summarizes, for each residue, the relative orientation of the Cα frame of its nearest spatial neighbor. Because it encodes fold topology rather than chemistry, 3Di alignments detect remote structural similarity that sequence alignment misses.

Q: Which residues are in helices, strands, or loops?
A: Secondary structure is the local, repeating backbone conformation. DSSP classifies it into eight states by reading the hydrogen-bond network: three helix types (H, G, I), two β types (E, B), two non-regular types (T, S), and unstructured coil (-).

Q: How big and how compact is the whole molecule?
A: Three whole-structure scalars: the radius of gyration (RMS distance of Cα from centroid, in Å), the count of Cα–Cα contacts (pairs closer than 8 Å and separated by more than four residues in sequence — i.e. tertiary, not local, contacts), and the bounding-box dimensions. Together they distinguish compact globular folds from extended fibres or disordered chains.

Q: How confident is the AlphaFold model at each residue?
A: For AlphaFold models, the B-factor field carries pLDDT — the model's own estimate of local accuracy on a 0–100 scale. Regions with pLDDT<50 should be treated as essentially unmodeled; they often correspond to intrinsically disordered segments.

Q: What family and function is it annotated with?
A: Functional annotations link the protein to curated databases. InterPro entries identify conserved domains and families by matching the sequence against member-database signatures (Pfam, PROSITE, CDD, …). Gene Ontology (GO) terms describe molecular function, biological process, and cellular component in a controlled vocabulary. CATH places the structure in a hierarchical fold classification (Class/Architecture/Topology/Homologous-superfamily). The organism is the source species.

Q: What known structures does this most resemble?
A: Nearest PDB neighbors are the top structural matches found by Foldseek when searching this structure against the entire Protein Data Bank. Each hit reports a TM-score (0 to 1; >0.5 almost always implies the same fold) and an E-value. These are *structural* homologs — they may share no detectable sequence similarity.

Q: Which residues are buried vs exposed?
A: Solvent-accessible surface area (SASA) is the area in Å² traced out by the centre of a 1.4 Å probe sphere (a water molecule) rolled over the protein's van der Waals surface (Shrake–Rupley / Lee–Richards construction). Buried residues have near-zero SASA; fully exposed residues can exceed 200 Å². The total SASA scales roughly with the number of surface residues.

Q: What are the backbone torsion angles?
A: φ (phi) and ψ (psi) are the two rotatable backbone dihedrals per residue: φ is the C(i-1)–N–Cα–C torsion, ψ is the N–Cα–C–N(i+1) torsion, both in degrees on (−180°, 180°]. α-helical residues cluster near (−60°, −45°); β-strand residues near (−120°, +130°). A Ramachandran plot is simply a scatter of (φ, ψ) for every residue.

Q: Are the domains correctly placed relative to each other?
A: Predicted aligned error is AlphaFold's pairwise confidence. Unlike pLDDT (per-residue), PAE is per-residue-pair and captures whether two parts of the structure are correctly placed relative to each other. Units are ångströms of expected positional error.

Q: What if only a Cα trace is available?
A: P-SEA three-state annotation labels each residue as helix, strand, or coil based purely on the geometry of the Cα trace. It serves as a fallback when the full backbone (and thus DSSP) is unavailable.

Q: What is the amino-acid chain?
A: This is the polypeptide sequence — one letter per residue, N-terminus first. Length ranges from a few dozen residues for small domains to over a thousand for large multi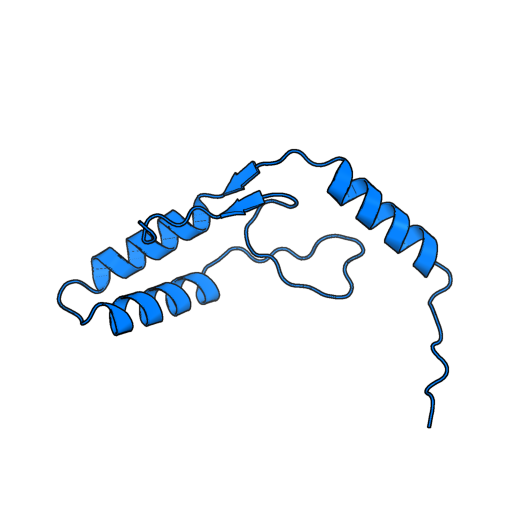-domain proteins.

Q: What do the rendered images show?
A: The six renders are orthographic views along the three Cartesian axes in both directions. Representation (cartoon, sticks, or surface) and color scheme (sequence-rainbow or by-chain) vary across proteins so the training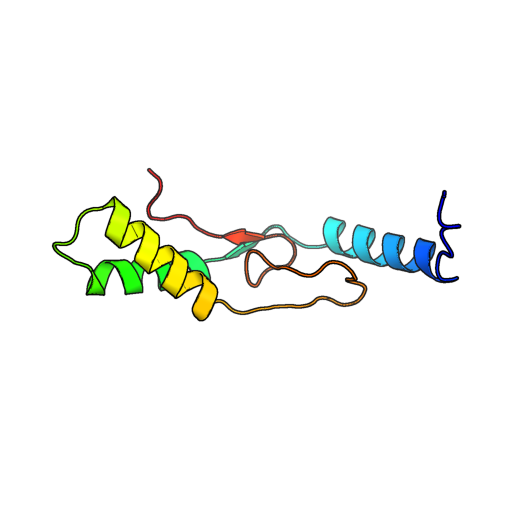 set covers all the common visualization conventions.

Q: What do the diagnostic plots show?
A: Plot images: a contact map (which residues are close in 3D, as an N×N binary image), a Ramachandran scatter (backbone torsion angles, revealing secondary-structure composition at a glance), and — for AlphaFold structures — a PAE heatmap (pairwise prediction confidence).

Q: How mobile is each atom in the crystal?
A: B-factor (Debye–Waller factor) reflects atomic displacement in the crystal lattice. It is an experimental observable (units Å²), not a prediction; low values mean the atom is pinned down, high values mean it moves or is heterogeneous across the crystal.

Q: Where is each backbone atom in 3D?
A: The mmCIF table is the protein's shape written out atom by atom. For each backbone N, Cα, C, and carbonyl O, it records an (x, y, z) coordinate triple in Å plus the residue type, chain letter, and residue number.